Protein AF-A0A9D5Q6C5-F1 (afdb_monomer)

Structure (mmCIF, N/CA/C/O backbone):
data_AF-A0A9D5Q6C5-F1
#
_entry.id   AF-A0A9D5Q6C5-F1
#
loop_
_atom_site.group_PDB
_atom_site.id
_atom_site.type_symbol
_atom_site.label_atom_id
_atom_site.label_alt_id
_atom_site.label_comp_id
_atom_site.label_asym_id
_atom_site.label_entity_id
_atom_site.label_seq_id
_atom_site.pdbx_PDB_ins_code
_atom_site.Cartn_x
_atom_site.Cartn_y
_atom_site.Cartn_z
_atom_site.occupancy
_atom_site.B_iso_or_equiv
_atom_site.auth_seq_id
_atom_site.auth_comp_id
_atom_site.auth_asym_id
_atom_site.auth_atom_id
_atom_site.pdbx_PDB_model_num
ATOM 1 N N . MET A 1 1 ? -38.916 -34.353 31.158 1.00 50.97 1 MET A N 1
ATOM 2 C CA . MET A 1 1 ? -37.694 -34.438 30.334 1.00 50.97 1 MET A CA 1
ATOM 3 C C . MET A 1 1 ? -37.292 -33.012 30.005 1.00 50.97 1 MET A C 1
ATOM 5 O O . MET A 1 1 ? -37.884 -32.405 29.125 1.00 50.97 1 MET A O 1
ATOM 9 N N . SER A 1 2 ? -36.424 -32.427 30.830 1.00 49.53 2 SER A N 1
ATOM 10 C CA . SER A 1 2 ? -36.017 -31.026 30.703 1.00 49.53 2 SER A CA 1
ATOM 11 C C . SER A 1 2 ? -34.952 -30.909 29.621 1.00 49.53 2 SER A C 1
ATOM 13 O O . SER A 1 2 ? -33.866 -31.464 29.768 1.00 49.53 2 SER A O 1
ATOM 15 N N . HIS A 1 3 ? -35.263 -30.194 28.543 1.00 55.66 3 HIS A N 1
ATOM 16 C CA . HIS A 1 3 ? -34.268 -29.758 27.573 1.00 55.66 3 HIS A CA 1
ATOM 17 C C . HIS A 1 3 ? -33.433 -28.648 28.221 1.00 55.66 3 HIS A C 1
ATOM 19 O O . HIS A 1 3 ? -33.875 -27.508 28.346 1.00 55.66 3 HIS A O 1
ATOM 25 N N . HIS A 1 4 ? -32.251 -29.015 28.706 1.00 53.34 4 HIS A N 1
ATOM 26 C CA . HIS A 1 4 ? -31.210 -28.087 29.125 1.00 53.34 4 HIS A CA 1
ATOM 27 C C . HIS A 1 4 ? -30.633 -27.468 27.845 1.00 53.34 4 HIS A C 1
ATOM 29 O O . HIS A 1 4 ? -29.848 -28.105 27.152 1.00 53.34 4 HIS A O 1
ATOM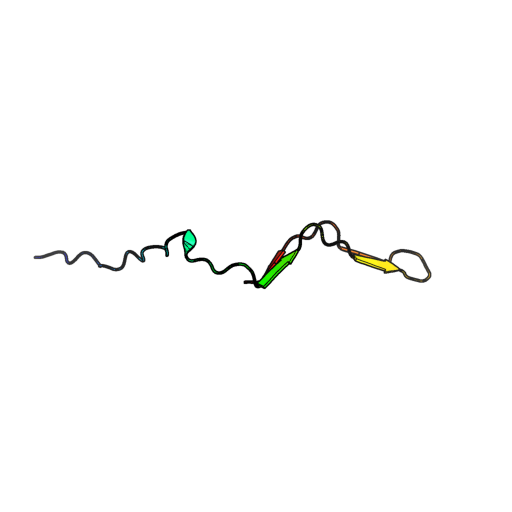 35 N N . ILE A 1 5 ? -31.133 -26.295 27.450 1.00 61.16 5 ILE A N 1
ATOM 36 C CA . ILE A 1 5 ? -30.638 -25.584 26.268 1.00 61.16 5 ILE A 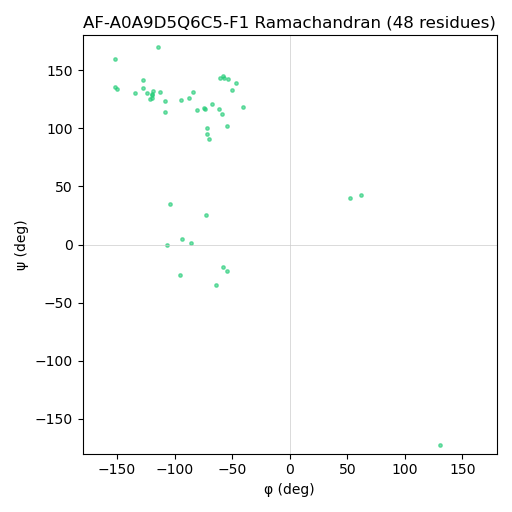CA 1
ATOM 37 C C . ILE A 1 5 ? -29.275 -24.996 26.631 1.00 61.16 5 ILE A C 1
ATOM 39 O O . ILE A 1 5 ? -29.180 -24.172 27.540 1.00 61.16 5 ILE A O 1
ATOM 43 N N . ASP A 1 6 ? -28.245 -25.470 25.932 1.00 58.41 6 ASP A N 1
ATOM 44 C CA . ASP A 1 6 ? -26.843 -25.081 26.052 1.00 58.41 6 ASP A CA 1
ATOM 45 C C . ASP A 1 6 ? -26.651 -23.573 26.252 1.00 58.41 6 ASP A C 1
ATOM 47 O O . ASP A 1 6 ? -26.944 -22.747 25.383 1.00 58.41 6 ASP A O 1
ATOM 51 N N . ALA A 1 7 ? -26.074 -23.223 27.399 1.00 59.34 7 ALA A N 1
ATOM 52 C CA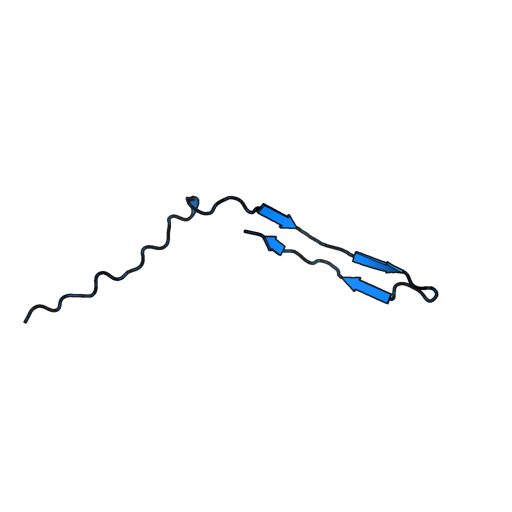 . ALA A 1 7 ? -25.700 -21.871 27.803 1.00 59.34 7 ALA A CA 1
ATOM 53 C C . ALA A 1 7 ? -24.473 -21.320 27.044 1.00 59.34 7 ALA A C 1
ATOM 55 O O . ALA A 1 7 ? -23.780 -20.443 27.549 1.00 59.34 7 ALA A O 1
ATOM 56 N N . ASN A 1 8 ? -24.192 -21.810 25.834 1.00 57.94 8 ASN A N 1
ATOM 57 C CA . ASN A 1 8 ? -22.983 -21.475 25.079 1.00 57.94 8 ASN A CA 1
ATOM 58 C C . ASN A 1 8 ? -23.243 -20.491 23.927 1.00 57.94 8 ASN A C 1
ATOM 60 O O . ASN A 1 8 ? -22.605 -20.534 22.875 1.00 57.94 8 ASN A O 1
ATOM 64 N N . ARG A 1 9 ? -24.180 -19.556 24.130 1.00 58.12 9 ARG A N 1
ATOM 65 C CA . ARG A 1 9 ? -24.194 -18.305 23.365 1.00 58.12 9 ARG A CA 1
ATOM 66 C C . ARG A 1 9 ? -23.000 -17.487 23.842 1.00 58.12 9 ARG A C 1
ATOM 68 O O . ARG A 1 9 ? -23.124 -16.745 24.809 1.00 58.12 9 ARG A O 1
ATOM 75 N N . ALA A 1 10 ? -21.852 -17.645 23.187 1.00 64.69 10 ALA A N 1
ATOM 76 C CA . ALA A 1 10 ? -20.729 -16.736 23.360 1.00 64.69 10 ALA A CA 1
ATOM 77 C C . ALA A 1 10 ? -21.236 -15.312 23.085 1.00 64.69 10 ALA A C 1
ATOM 79 O O . ALA A 1 10 ? -21.489 -14.933 21.942 1.00 64.69 10 ALA A O 1
ATOM 80 N N . THR A 1 11 ? -21.481 -14.550 24.148 1.00 65.75 11 THR A N 1
ATOM 81 C CA . THR A 1 11 ? -21.700 -13.111 24.071 1.00 65.75 11 THR A CA 1
ATOM 82 C C . THR A 1 11 ? -20.450 -12.531 23.439 1.00 65.75 11 THR A C 1
ATOM 84 O O . THR A 1 11 ? -19.374 -12.610 24.032 1.00 65.75 11 THR A O 1
ATOM 87 N N . LEU A 1 12 ? -20.582 -12.011 22.217 1.00 68.38 12 LEU A N 1
ATOM 88 C CA . LEU A 1 12 ? -19.529 -11.217 21.599 1.00 68.38 12 LEU A CA 1
ATOM 89 C C . LEU A 1 12 ? -19.119 -10.142 22.617 1.00 68.38 12 LEU A C 1
ATOM 91 O O . LEU A 1 12 ? -20.015 -9.545 23.230 1.00 68.38 12 LEU A O 1
ATOM 95 N N . PRO A 1 13 ? -17.814 -9.933 22.857 1.00 64.56 13 PRO A N 1
ATOM 96 C CA . PRO A 1 13 ? -17.388 -8.856 23.733 1.00 64.56 13 PRO A CA 1
ATOM 97 C C . PRO A 1 13 ? -18.022 -7.543 23.243 1.00 64.56 13 PRO A C 1
ATOM 99 O O . PRO A 1 13 ? -18.183 -7.367 22.029 1.00 64.56 13 PRO A O 1
ATOM 102 N N . PRO A 1 14 ? -18.434 -6.648 24.159 1.00 71.31 14 PRO A N 1
ATOM 103 C CA . PRO A 1 14 ? -18.925 -5.326 23.799 1.00 71.31 14 PRO A CA 1
ATOM 104 C C . PRO A 1 14 ? -17.987 -4.673 22.772 1.00 71.31 14 PRO A C 1
ATOM 106 O O . PRO A 1 14 ? -16.768 -4.802 22.924 1.00 71.31 14 PRO A O 1
ATOM 109 N N . PRO A 1 15 ? -18.514 -3.976 21.748 1.00 66.31 15 PRO A N 1
ATOM 110 C CA . PRO A 1 15 ? -17.699 -3.378 20.683 1.00 66.31 15 PRO A CA 1
ATOM 111 C C . PRO A 1 15 ? -16.594 -2.449 21.220 1.00 66.31 15 PRO A C 1
ATOM 113 O O . PRO A 1 15 ? -15.554 -2.298 20.590 1.00 66.31 15 PRO A O 1
ATOM 116 N N . ASP A 1 16 ? -16.772 -1.923 22.431 1.00 64.38 16 ASP A N 1
ATOM 117 C CA . ASP A 1 16 ? -15.859 -0.988 23.090 1.00 64.38 16 ASP A CA 1
ATOM 118 C C . ASP A 1 16 ? -14.702 -1.665 23.859 1.00 64.38 16 ASP A C 1
ATOM 120 O O . ASP A 1 16 ? -13.892 -0.983 24.483 1.00 64.38 16 ASP A O 1
ATOM 124 N N . GLN A 1 17 ? -14.607 -3.003 23.850 1.00 63.94 17 GLN A N 1
ATOM 125 C CA . GLN A 1 17 ? -13.501 -3.755 24.471 1.00 63.94 17 GLN A CA 1
ATOM 126 C C . GLN A 1 17 ? -12.357 -4.102 23.509 1.00 63.94 17 GLN A C 1
ATOM 128 O O . GLN A 1 17 ? -11.415 -4.796 23.900 1.00 63.94 17 GLN A O 1
ATOM 133 N N . GLN A 1 18 ? -12.394 -3.630 22.263 1.00 70.75 18 GLN A N 1
ATOM 134 C CA . GLN A 1 18 ? -11.253 -3.778 21.365 1.00 70.75 18 GLN A CA 1
ATOM 135 C C . GLN A 1 18 ? -10.158 -2.792 21.778 1.00 70.75 18 GLN A C 1
ATOM 137 O O . GLN A 1 18 ? -10.358 -1.579 21.787 1.00 70.75 18 GLN A O 1
ATOM 142 N N . SER A 1 19 ? -8.998 -3.324 22.173 1.00 82.88 19 SER A N 1
ATOM 143 C CA . SER A 1 19 ? -7.811 -2.500 22.404 1.00 82.88 19 SER A CA 1
ATOM 144 C C . SER A 1 19 ? -7.480 -1.716 21.129 1.00 82.88 19 SER A C 1
ATOM 146 O O . SER A 1 19 ? -7.680 -2.252 20.035 1.00 82.88 19 SER A O 1
ATOM 148 N N . PRO A 1 20 ? -7.006 -0.461 21.238 1.00 87.88 20 PRO A N 1
ATOM 149 C CA . PRO A 1 20 ? -6.600 0.290 20.060 1.00 87.88 20 PRO A CA 1
ATOM 150 C C . PRO A 1 20 ? -5.496 -0.479 1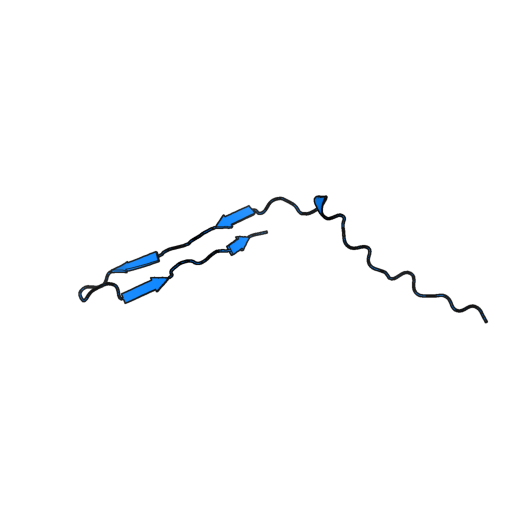9.319 1.00 87.88 20 PRO A C 1
ATOM 152 O O . PRO A 1 20 ? -4.670 -1.123 19.975 1.00 87.88 20 PRO A O 1
ATOM 155 N N . PRO A 1 21 ? -5.470 -0.426 17.977 1.00 89.25 21 PRO A N 1
ATOM 156 C CA . PRO A 1 21 ? -4.473 -1.145 17.204 1.00 89.25 21 PRO A CA 1
ATOM 157 C C . PRO A 1 21 ? -3.066 -0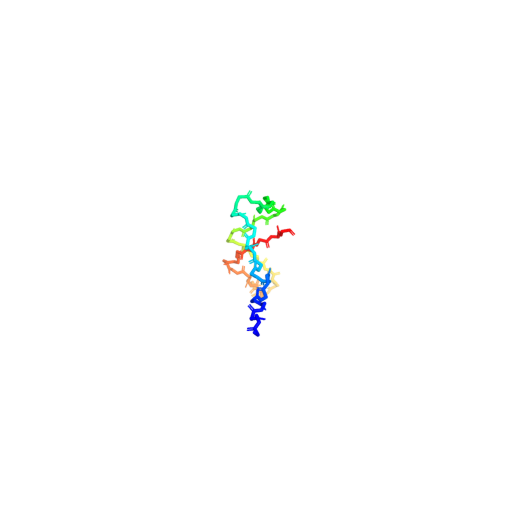.665 17.561 1.00 89.25 21 PRO A C 1
ATOM 159 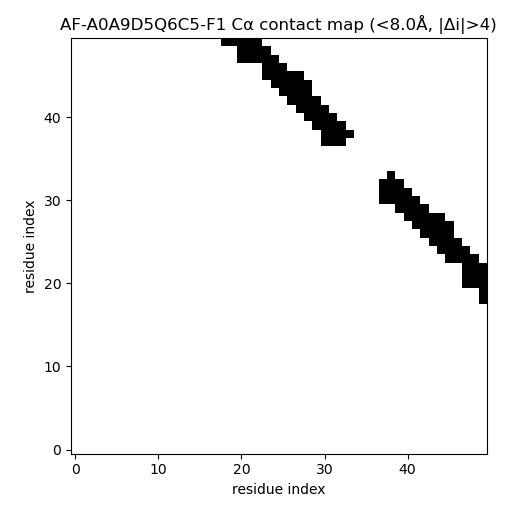O O . PRO A 1 21 ? -2.830 0.525 17.779 1.00 89.25 21 PRO A O 1
ATOM 162 N N . VAL A 1 22 ? -2.118 -1.599 17.582 1.00 95.12 22 VAL A N 1
ATOM 163 C CA . VAL A 1 22 ? -0.694 -1.311 17.791 1.00 95.12 22 VAL A CA 1
ATOM 164 C C . VAL A 1 22 ? -0.148 -0.464 16.640 1.00 95.12 22 VAL A C 1
ATOM 166 O O . VAL A 1 22 ? 0.702 0.401 16.849 1.00 95.12 22 VAL A O 1
ATOM 169 N N . LEU A 1 23 ? -0.642 -0.703 15.421 1.00 94.12 23 LEU A N 1
ATOM 170 C CA . LEU A 1 23 ? -0.281 0.051 14.227 1.00 94.12 23 LEU A CA 1
ATOM 171 C C . LEU A 1 23 ? -1.438 0.050 13.224 1.00 94.12 23 LEU A C 1
ATOM 173 O O . LEU A 1 23 ? -2.007 -0.998 12.924 1.00 94.12 23 LEU A O 1
ATOM 177 N N . GLN A 1 24 ? -1.725 1.215 12.652 1.00 94.69 24 GLN A N 1
ATOM 178 C CA . GLN A 1 24 ? -2.627 1.379 11.518 1.00 94.69 24 GLN A CA 1
ATOM 179 C C . GLN A 1 24 ? -1.849 2.035 10.380 1.00 94.69 24 GLN A C 1
ATOM 181 O O . GLN A 1 24 ? -1.230 3.082 10.571 1.00 94.69 24 GLN A O 1
ATOM 186 N N . VAL A 1 25 ? -1.853 1.395 9.213 1.00 94.81 25 VAL A N 1
ATOM 187 C CA . VAL A 1 25 ? -1.217 1.902 7.996 1.00 94.81 25 VAL A CA 1
ATOM 188 C C . VAL A 1 25 ? -2.284 2.065 6.926 1.00 94.81 25 VAL A C 1
ATOM 190 O O . VAL A 1 25 ? -3.043 1.135 6.657 1.00 94.81 25 VAL A O 1
ATOM 193 N N . GLU A 1 26 ? -2.312 3.240 6.308 1.00 95.56 26 GLU A N 1
ATOM 194 C CA . GLU A 1 26 ? -3.244 3.604 5.243 1.00 95.56 26 GLU A CA 1
ATOM 195 C C . GLU A 1 26 ? -2.446 4.039 4.013 1.00 95.56 26 GLU A C 1
ATOM 197 O O . GLU A 1 26 ? -1.521 4.846 4.128 1.00 95.56 26 GLU A O 1
ATOM 202 N N . GLY A 1 27 ? -2.784 3.489 2.845 1.00 92.38 27 GLY A N 1
ATOM 203 C CA . GLY A 1 27 ? -2.182 3.889 1.571 1.00 92.38 27 GLY A CA 1
ATOM 204 C C . GLY A 1 27 ? -0.670 3.650 1.480 1.00 92.38 27 GLY A C 1
ATOM 205 O O . GLY A 1 27 ? 0.069 4.512 0.998 1.00 92.38 27 GLY A O 1
ATOM 206 N N . LEU A 1 28 ? -0.177 2.500 1.957 1.00 91.69 28 LEU A N 1
ATOM 207 C CA . LEU A 1 28 ? 1.235 2.139 1.845 1.00 91.69 28 LEU A CA 1
ATOM 208 C C . LEU A 1 28 ? 1.637 2.051 0.372 1.00 91.69 28 LEU A C 1
ATOM 210 O O . LEU A 1 28 ? 1.200 1.156 -0.354 1.00 91.69 28 LEU A O 1
ATOM 214 N N . ARG A 1 29 ? 2.557 2.938 -0.010 1.00 89.06 29 ARG A N 1
ATOM 215 C CA . ARG A 1 29 ? 3.254 2.922 -1.291 1.00 89.06 29 ARG A CA 1
ATOM 216 C C . ARG A 1 29 ? 4.732 2.624 -1.080 1.00 89.06 29 ARG A C 1
ATOM 218 O O . ARG A 1 29 ? 5.384 3.232 -0.235 1.00 89.06 29 ARG A O 1
ATOM 225 N N . THR A 1 30 ? 5.279 1.685 -1.839 1.00 87.31 30 THR A N 1
ATOM 226 C CA . THR A 1 30 ? 6.716 1.377 -1.840 1.00 87.31 30 THR A CA 1
ATOM 227 C C . THR A 1 30 ? 7.202 1.238 -3.269 1.00 87.31 30 THR A C 1
ATOM 229 O O . THR A 1 30 ? 6.611 0.494 -4.045 1.00 87.31 30 THR A O 1
ATOM 232 N N . GLU A 1 31 ? 8.294 1.925 -3.597 1.00 85.94 31 GLU A N 1
ATOM 233 C CA . GLU A 1 31 ? 8.923 1.896 -4.917 1.00 85.94 31 GLU A CA 1
ATOM 234 C C . GLU A 1 31 ? 10.357 1.385 -4.803 1.00 85.94 31 GLU A C 1
ATOM 236 O O . GLU A 1 31 ? 11.153 1.903 -4.018 1.00 85.94 31 GLU A O 1
ATOM 241 N N . PHE A 1 32 ? 10.703 0.385 -5.613 1.00 84.06 32 PHE A N 1
ATOM 242 C CA . PHE A 1 32 ? 12.071 -0.116 -5.712 1.00 84.06 32 PHE A CA 1
ATOM 243 C C . PH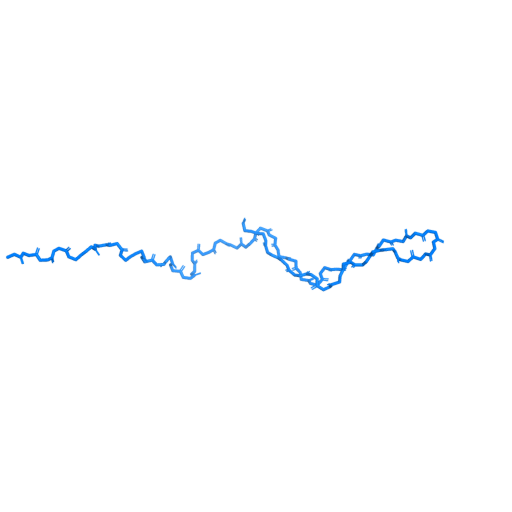E A 1 32 ? 12.681 0.286 -7.051 1.00 84.06 32 PHE A C 1
ATOM 245 O O . PHE A 1 32 ? 12.255 -0.193 -8.101 1.00 84.06 32 PHE A O 1
ATOM 252 N N . TYR A 1 33 ? 13.698 1.145 -7.021 1.00 83.00 33 TYR A N 1
ATOM 253 C CA . TYR A 1 33 ? 14.409 1.575 -8.224 1.00 83.00 33 TYR A CA 1
ATOM 254 C C . TYR A 1 33 ? 15.497 0.567 -8.606 1.00 83.00 33 TYR A C 1
ATOM 256 O O . TYR A 1 33 ? 16.332 0.185 -7.786 1.00 83.00 33 TYR A O 1
ATOM 264 N N . THR A 1 34 ? 15.526 0.171 -9.873 1.00 81.56 34 THR A N 1
ATOM 265 C CA . THR A 1 34 ? 16.626 -0.581 -10.486 1.00 81.56 34 THR A CA 1
ATOM 266 C C . THR A 1 34 ? 17.308 0.252 -11.557 1.00 81.56 34 THR A C 1
ATOM 268 O O . THR A 1 34 ? 16.822 1.312 -11.949 1.00 81.56 34 THR A O 1
ATOM 271 N N . ARG A 1 35 ? 18.450 -0.238 -12.054 1.00 81.62 35 ARG A N 1
ATOM 272 C CA . ARG A 1 35 ? 19.208 0.421 -13.128 1.00 81.62 35 ARG A CA 1
ATOM 273 C C . ARG A 1 35 ? 18.398 0.625 -14.417 1.00 81.62 35 ARG A C 1
ATOM 275 O O . ARG A 1 35 ? 18.781 1.473 -15.211 1.00 81.62 35 ARG A O 1
ATOM 282 N N . GLU A 1 36 ? 17.301 -0.109 -14.603 1.00 82.88 36 GLU A N 1
ATOM 283 C CA . GLU A 1 36 ? 16.432 -0.051 -15.787 1.00 82.88 36 GLU A CA 1
ATOM 284 C C . GLU A 1 36 ? 15.079 0.650 -15.523 1.00 82.88 36 GLU A C 1
ATOM 286 O O . GLU A 1 36 ? 14.281 0.801 -16.443 1.00 82.88 36 GLU A O 1
ATOM 291 N N . GLY A 1 37 ? 14.814 1.113 -14.291 1.00 74.12 37 GLY A N 1
ATOM 292 C CA . GLY A 1 37 ? 13.536 1.719 -13.882 1.00 74.12 37 GLY A CA 1
ATOM 293 C C . GLY A 1 37 ? 12.969 1.136 -12.580 1.00 74.12 37 GLY A C 1
ATOM 294 O O . GLY A 1 37 ? 13.640 0.368 -11.890 1.00 74.12 37 GLY A O 1
ATOM 295 N N . VAL A 1 38 ? 11.739 1.510 -12.204 1.00 71.06 38 VAL A N 1
ATOM 296 C CA . VAL A 1 38 ? 11.058 0.957 -11.012 1.00 71.06 38 VAL A CA 1
ATOM 297 C C . VAL A 1 38 ? 10.743 -0.524 -11.251 1.00 71.06 38 VAL A C 1
ATOM 299 O O . VAL A 1 38 ? 10.052 -0.851 -12.210 1.00 71.06 38 VAL A O 1
ATOM 302 N N . ALA A 1 39 ? 11.253 -1.421 -10.403 1.00 69.12 39 ALA A N 1
ATOM 303 C CA . ALA A 1 39 ? 11.141 -2.871 -10.590 1.00 69.12 39 ALA A CA 1
ATOM 304 C C . ALA A 1 39 ? 9.974 -3.523 -9.848 1.00 69.12 39 ALA A C 1
ATOM 306 O O . ALA A 1 39 ? 9.491 -4.559 -10.292 1.00 69.12 39 ALA A O 1
ATOM 307 N N . VAL A 1 40 ? 9.507 -2.941 -8.742 1.00 64.69 40 VAL A N 1
ATOM 308 C CA . VAL A 1 40 ? 8.312 -3.396 -8.018 1.00 64.69 40 VAL A CA 1
ATOM 309 C C . VAL A 1 40 ? 7.679 -2.184 -7.343 1.00 64.69 40 VAL A C 1
ATOM 311 O O . VAL A 1 40 ? 8.384 -1.392 -6.713 1.00 64.69 40 VAL A O 1
ATOM 314 N N . ALA A 1 41 ? 6.360 -2.055 -7.476 1.00 74.25 41 ALA A N 1
ATOM 315 C CA . ALA A 1 41 ? 5.561 -1.107 -6.720 1.00 74.25 41 ALA A CA 1
ATOM 316 C C . ALA A 1 41 ? 4.522 -1.878 -5.900 1.00 74.25 41 ALA A C 1
ATOM 318 O O . ALA A 1 41 ? 3.776 -2.690 -6.448 1.00 74.25 41 ALA A O 1
ATOM 319 N N . VAL A 1 42 ? 4.498 -1.641 -4.591 1.00 78.19 42 VAL A N 1
ATOM 320 C CA . VAL A 1 42 ? 3.309 -1.902 -3.774 1.00 78.19 42 VAL A CA 1
ATOM 321 C C . VAL A 1 42 ? 2.568 -0.580 -3.723 1.00 78.19 42 VAL A C 1
ATOM 323 O O . VAL A 1 42 ? 3.186 0.421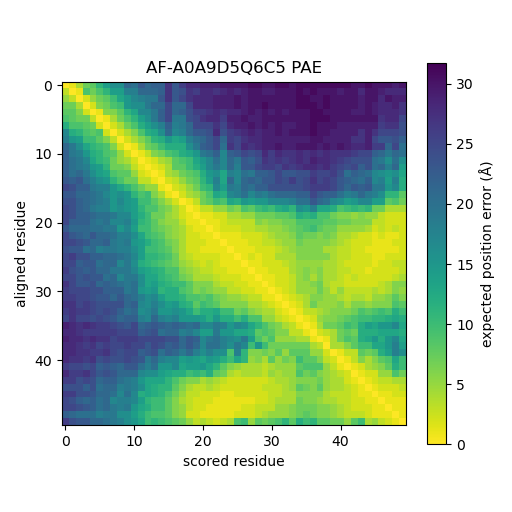 -3.364 1.00 78.19 42 VAL A O 1
ATOM 326 N N . ASP A 1 43 ? 1.302 -0.568 -4.125 1.00 84.25 43 ASP A N 1
ATOM 327 C CA . ASP A 1 43 ? 0.486 0.643 -4.148 1.00 84.25 43 ASP A CA 1
ATOM 328 C C . ASP A 1 43 ? -0.819 0.412 -3.387 1.00 84.25 43 ASP A C 1
ATOM 330 O O . ASP A 1 43 ? -1.396 -0.676 -3.443 1.00 84.25 43 ASP A O 1
ATOM 334 N N . ASP A 1 44 ? -1.235 1.447 -2.665 1.00 89.12 44 ASP A N 1
ATOM 335 C CA . ASP A 1 44 ? -2.493 1.535 -1.922 1.00 89.12 44 ASP A CA 1
ATOM 336 C C . ASP A 1 44 ? -2.792 0.375 -0.945 1.00 89.12 44 ASP A C 1
ATOM 338 O O . ASP A 1 44 ? -3.926 -0.094 -0.818 1.00 89.12 44 ASP A O 1
ATOM 342 N N . ILE A 1 45 ? -1.778 -0.112 -0.216 1.00 92.38 45 ILE A N 1
ATOM 343 C CA . ILE A 1 45 ? -2.000 -1.153 0.800 1.00 92.38 45 ILE A CA 1
ATOM 344 C C . ILE A 1 45 ? -2.361 -0.545 2.155 1.00 92.38 45 ILE A C 1
ATOM 346 O O . ILE A 1 45 ? -1.612 0.243 2.725 1.00 92.38 45 ILE A O 1
ATOM 350 N N . SER A 1 46 ? -3.488 -0.985 2.713 1.00 94.06 46 SER A N 1
ATOM 351 C CA . SER A 1 46 ? -3.941 -0.596 4.050 1.00 94.06 46 SER A CA 1
ATOM 352 C C . SER A 1 46 ? -4.037 -1.819 4.958 1.00 94.06 46 SER A C 1
ATOM 354 O O . SER A 1 46 ? -4.584 -2.849 4.559 1.00 94.06 46 SER A O 1
ATOM 356 N N . PHE A 1 47 ? -3.488 -1.732 6.171 1.00 93.31 47 PHE A N 1
ATOM 357 C CA . PHE A 1 47 ? -3.507 -2.832 7.137 1.00 93.31 47 PHE A CA 1
ATOM 358 C C . PHE A 1 47 ? -3.476 -2.350 8.589 1.00 93.31 47 PHE A C 1
ATOM 360 O O . PHE A 1 47 ? -3.052 -1.236 8.900 1.00 93.31 47 PHE A O 1
ATOM 367 N N . VAL A 1 48 ? -3.917 -3.235 9.482 1.00 93.44 48 VAL A N 1
ATOM 368 C CA . VAL A 1 48 ? -3.991 -3.003 10.925 1.00 93.44 48 VAL A CA 1
ATOM 369 C C . VAL A 1 48 ? -3.271 -4.136 11.648 1.00 93.44 48 VAL A C 1
ATOM 371 O O . VAL A 1 48 ? -3.463 -5.308 11.323 1.00 93.44 48 VAL A O 1
ATOM 374 N N . VAL A 1 49 ? -2.445 -3.781 12.628 1.00 93.38 49 VAL A N 1
ATOM 375 C CA . VAL A 1 49 ? -1.801 -4.709 13.561 1.00 93.38 49 VAL A CA 1
ATOM 376 C C . VAL A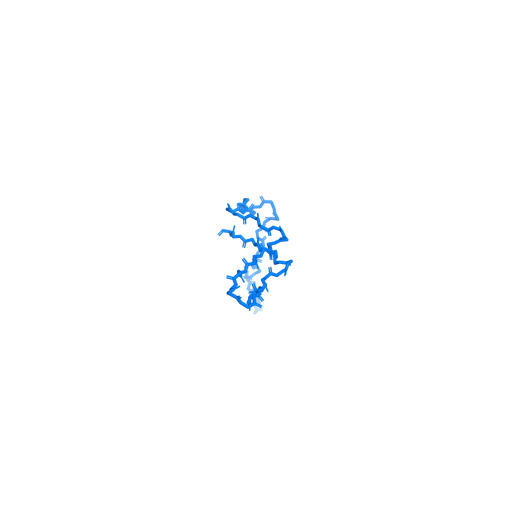 1 49 ? -2.458 -4.529 14.926 1.00 93.38 49 VAL A C 1
ATOM 378 O O . VAL A 1 49 ? -2.471 -3.415 15.452 1.00 93.38 49 VAL A O 1
ATOM 381 N N . ASN A 1 50 ? -2.992 -5.620 15.479 1.00 86.69 50 ASN A N 1
ATOM 382 C CA . ASN A 1 50 ? -3.666 -5.675 16.782 1.00 86.69 50 ASN A CA 1
ATOM 383 C C . ASN A 1 50 ? -2.779 -6.315 17.847 1.00 86.69 50 ASN A C 1
ATOM 385 O O . ASN A 1 50 ? -2.012 -7.237 17.484 1.00 86.69 50 ASN A O 1
#

Radius of gyration: 23.16 Å; Cα contacts (8 Å, |Δi|>4): 54; chains: 1; bounding box: 57×38×46 Å

Organism: NCBI:txid2044937

Sequence (50 aa):
MSHHIDANRATLPPPDQQSPPVLQVEGLRTEFYTREGVAVAVDDISFVVN

Secondary structure (DSSP, 8-state):
-----------PPPGGGPPPPSEEEEEEEEEEEETTEEEEEEEEEEEEE-

Foldseek 3Di:
DDDPPDPPPPDDPDPVPDDPFPDWDFFDWDFDADPVGTDDIDTGDTDTHD

Solvent-accessible surface area (backbone atoms only — not comparable to full-atom values): 3523 Å² total; per-residue (Å²): 135,83,82,81,74,76,88,74,73,78,73,74,74,61,86,85,72,65,75,78,61,79,41,79,47,73,59,44,68,47,80,41,79,48,101,91,42,77,75,50,73,50,70,69,44,64,53,75,42,118

Mean predicted aligned error: 13.66 Å

pLDDT: mean 77.13, std 14.02, range [49.53, 95.56]